Protein 7DMS (pdb70)

Radius of gyration: 12.94 Å; Cα contacts (8 Å, |Δi|>4): 69; chains: 1; bounding box: 31×24×33 Å

Secondary structure (DSSP, 8-state):
--TTT--HHHHHHHHHHHHHHTGGGTTTT--HHHHHHHHHH--HHHHHHTT-PPPGGG---SHHHHHHHHS-TT-TTT--HHHHHHHHH-

Nearest PDB structures (foldseek):
  7dms-assembly1_A  TM=1.011E+00  e=1.601E-13  Yersinia pseudotuberculosis IP 32953
  4fsc-assembly2_B  TM=4.027E-01  e=8.922E+00  Bacillus thuringiensis Bt407

Foldseek 3Di:
DLVVVLVVLVVLLVLLVVCVVVVVVFVVFDDPVVSVLLNVLSVLVVCVVVVNQDPLVPLDPVLLVCCVVTPDPPDPSSCSCVSSVSSSVD

Sequence (90 aa):
SKTDNNAKKIKLAIDGINQAIDNFNEVQTFTTINQLNHFKEKLNCEHLIQLNNIPDKSHRNLGISRIIIDQWPFDSELGCIINAESEYKSL

Solvent-accessible surface area: 5844 Å² total

Structure (mmCIF, N/CA/C/O backbone):
data_7DMS
#
_entry.id   7DMS
#
_cell.length_a   29.904
_cell.length_b   47.465
_cell.leng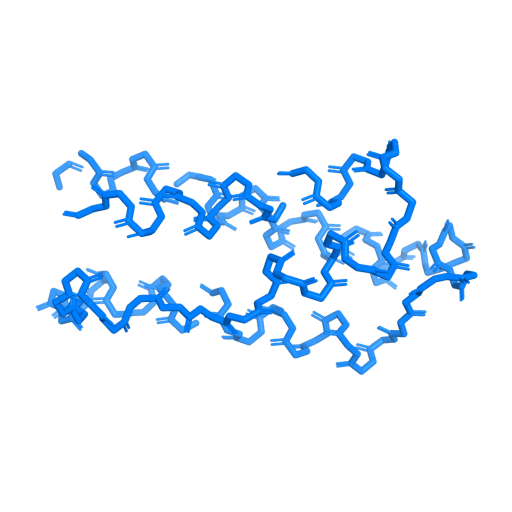th_c   67.638
_cell.angle_alpha   90.000
_cell.angle_beta   90.000
_cell.angle_gamma   90.000
#
_symmetry.space_group_name_H-M   'P 21 21 21'
#
loop_
_entity.id
_entity.type
_entity.pdbx_description
1 polymer 'Fe(II)-binding effector'
2 water water
#
loop_
_atom_site.group_PDB
_atom_site.id
_atom_site.type_symbol
_atom_site.label_atom_id
_atom_site.label_alt_id
_atom_site.label_comp_id
_atom_site.label_asym_id
_atom_site.label_entity_id
_atom_site.label_seq_id
_atom_site.pdbx_PDB_ins_code
_atom_site.Cartn_x
_atom_site.Cartn_y
_atom_site.Cartn_z
_atom_site.occupancy
_atom_site.B_iso_or_equiv
_atom_site.auth_seq_id
_atom_site.auth_comp_id
_atom_site.auth_asym_id
_atom_site.auth_atom_id
_atom_site.pdbx_PDB_model_num
ATOM 1 N N . SER A 1 1 ? 3.690 -4.561 29.251 1.00 14.00 0 SER A N 1
ATOM 2 C CA . SER A 1 1 ? 4.164 -3.229 28.902 1.00 12.75 0 SER A CA 1
ATOM 3 C C . SER A 1 1 ? 5.612 -2.999 29.329 1.00 11.39 0 SER A C 1
ATOM 4 O O . SER A 1 1 ? 6.175 -3.792 30.072 1.00 14.71 0 SER A O 1
ATOM 15 N N . LYS A 1 3 ? 6.606 -0.773 31.408 1.00 9.25 2 LYS A N 1
ATOM 16 C CA . LYS A 1 3 ? 6.637 -0.597 32.858 1.00 12.23 2 LYS A CA 1
ATOM 17 C C . LYS A 1 3 ? 6.567 -1.936 33.587 1.00 8.30 2 LYS A C 1
ATOM 18 O O . LYS A 1 3 ? 7.322 -2.161 34.538 1.00 10.87 2 LYS A O 1
ATOM 24 N N . THR A 1 4 ? 5.674 -2.838 33.163 1.00 10.96 3 THR A N 1
ATOM 25 C CA . THR A 1 4 ? 5.579 -4.128 33.847 1.00 9.32 3 THR A CA 1
ATOM 26 C C . THR A 1 4 ? 6.783 -5.001 33.544 1.00 8.51 3 THR A C 1
ATOM 27 O O . THR A 1 4 ? 7.148 -5.852 34.363 1.00 12.24 3 THR A O 1
ATOM 31 N N . ASP A 1 5 ? 7.419 -4.805 32.387 1.00 10.13 4 ASP A N 1
ATOM 32 C CA . ASP A 1 5 ? 8.657 -5.527 32.107 1.00 12.14 4 ASP A CA 1
ATOM 33 C C . ASP A 1 5 ? 9.764 -5.102 33.063 1.00 15.07 4 ASP A C 1
ATOM 34 O O . ASP A 1 5 ? 10.509 -5.945 33.578 1.00 8.11 4 ASP A O 1
ATOM 39 N N . ASN A 1 6 ? 9.890 -3.800 33.318 1.00 12.87 5 ASN A N 1
ATOM 40 C CA A ASN A 1 6 ? 10.906 -3.352 34.262 0.55 11.81 5 ASN A CA 1
ATOM 41 C CA B ASN A 1 6 ? 10.899 -3.341 34.266 0.45 11.79 5 ASN A CA 1
ATOM 42 C C . ASN A 1 6 ? 10.630 -3.879 35.667 1.00 10.99 5 ASN A C 1
ATOM 43 O O . ASN A 1 6 ? 11.569 -4.174 36.412 1.00 8.70 5 ASN A O 1
ATOM 52 N N . ALA A 1 7 ? 9.359 -4.019 36.038 1.00 3.68 6 ALA A N 1
ATOM 53 C CA . ALA A 1 7 ? 9.027 -4.550 37.354 1.00 5.25 6 ALA A CA 1
ATOM 54 C C . ALA A 1 7 ? 9.395 -6.023 37.454 1.00 3.38 6 ALA A C 1
ATOM 55 O O . ALA A 1 7 ? 10.021 -6.445 38.432 1.00 4.92 6 ALA A O 1
ATOM 65 N N . LYS A 1 9 ? 11.656 -7.648 35.823 1.00 1.72 8 LYS A N 1
ATOM 66 C CA . LYS A 1 9 ? 13.108 -7.788 35.890 1.00 5.43 8 LYS A CA 1
ATOM 67 C C . LYS A 1 9 ? 13.612 -7.552 37.304 1.00 3.54 8 LYS A C 1
ATOM 68 O O . LYS A 1 9 ? 14.415 -8.331 37.833 1.00 1.23 8 LYS A O 1
ATOM 74 N N . LYS A 1 10 ? 13.156 -6.466 37.926 1.00 6.05 9 LYS A N 1
ATOM 75 C CA . LYS A 1 10 ? 13.571 -6.151 39.287 1.00 5.37 9 LYS A CA 1
ATOM 76 C C . LYS A 1 10 ? 13.078 -7.199 40.284 1.00 0.97 9 LYS A C 1
ATOM 77 O O . LYS A 1 10 ? 13.765 -7.502 41.261 1.00 1.59 9 LYS A O 1
ATOM 83 N N . ILE A 1 11 ? 11.879 -7.724 40.092 1.00 1.05 10 ILE A N 1
ATOM 84 C CA . ILE A 1 11 ? 11.386 -8.739 41.021 1.00 1.02 10 ILE A CA 1
ATOM 85 C C . ILE A 1 11 ? 12.200 -10.024 40.902 1.00 2.95 10 ILE A C 1
ATOM 86 O O . ILE A 1 11 ? 12.542 -10.643 41.914 1.00 2.92 10 ILE A O 1
ATOM 91 N N . LYS A 1 12 ? 12.544 -10.439 39.681 1.00 4.84 11 LYS A N 1
ATOM 92 C CA . LYS A 1 12 ? 13.371 -11.643 39.526 1.00 5.17 11 LYS A CA 1
ATOM 93 C C . LYS A 1 12 ? 14.762 -11.443 40.103 1.00 7.56 11 LYS A C 1
ATOM 94 O O . LYS A 1 12 ? 15.342 -12.373 40.671 1.00 2.99 11 LYS A O 1
ATOM 100 N N . LEU A 1 13 ? 15.324 -10.246 39.948 1.00 1.08 12 LEU A N 1
ATOM 101 C CA . LEU A 1 13 ? 16.585 -9.914 40.602 1.00 0.99 12 LEU A CA 1
ATOM 102 C C . LEU A 1 13 ? 16.494 -10.102 42.112 1.00 7.99 12 LEU A C 1
ATOM 103 O O . LEU A 1 13 ? 17.380 -10.703 42.729 1.00 2.72 12 LEU A O 1
ATOM 108 N N . ALA A 1 14 ? 15.428 -9.584 42.721 1.00 2.26 13 ALA A N 1
ATOM 109 C CA . ALA A 1 14 ? 15.231 -9.702 44.161 1.00 0.72 13 ALA A CA 1
ATOM 110 C C . ALA A 1 14 ? 15.070 -11.157 44.598 1.00 0.78 13 ALA A C 1
ATOM 111 O O . ALA A 1 14 ? 15.698 -11.594 45.571 1.00 1.97 13 ALA A O 1
ATOM 113 N N . ILE A 1 15 ? 14.217 -11.920 43.911 1.00 3.85 14 ILE A N 1
ATOM 114 C CA . ILE A 1 15 ? 14.057 -13.333 44.272 1.00 0.96 14 ILE A CA 1
ATOM 115 C C . ILE A 1 15 ? 15.382 -14.082 44.125 1.00 2.09 14 ILE A C 1
ATOM 116 O O . ILE A 1 15 ? 15.749 -14.888 44.986 1.00 3.63 14 ILE A O 1
ATOM 121 N N . ASP A 1 16 ? 16.112 -13.850 43.027 1.00 1.06 15 ASP A N 1
ATOM 122 C CA . ASP A 1 16 ? 17.429 -14.475 42.874 1.00 1.14 15 ASP A CA 1
ATOM 123 C C . ASP A 1 16 ? 18.358 -14.122 44.043 1.00 1.08 15 ASP A C 1
ATOM 124 O O . ASP A 1 16 ? 19.110 -14.976 44.536 1.00 1.87 15 ASP A O 1
ATOM 129 N N . GLY A 1 17 ? 18.317 -12.875 44.507 1.00 3.37 16 GLY A N 1
ATOM 130 C CA . GLY A 1 17 ? 19.145 -12.497 45.645 1.00 3.79 16 GLY A CA 1
ATOM 131 C C . GLY A 1 17 ? 18.737 -13.185 46.935 1.00 1.01 16 GLY A C 1
ATOM 132 O O . GLY A 1 17 ? 19.590 -13.578 47.736 1.00 1.86 16 GLY A O 1
ATOM 133 N N . ILE A 1 18 ? 17.430 -13.326 47.164 1.00 2.85 17 ILE A N 1
ATOM 134 C CA . ILE A 1 18 ? 16.945 -14.062 48.330 1.00 1.36 17 ILE A CA 1
ATOM 135 C C . ILE A 1 18 ? 17.399 -15.514 48.257 1.00 1.05 17 ILE A C 1
ATOM 136 O O . ILE A 1 18 ? 17.846 -16.095 49.251 1.00 3.15 17 ILE A O 1
ATOM 141 N N . ASN A 1 19 ? 17.291 -16.115 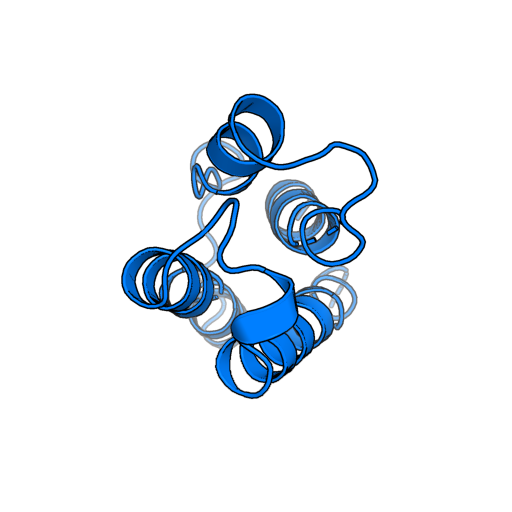47.073 1.00 1.12 18 ASN A N 1
ATOM 142 C CA . ASN A 1 19 ? 17.757 -17.484 46.875 1.00 2.34 18 ASN A CA 1
ATOM 143 C C . ASN A 1 19 ? 19.239 -17.610 47.198 1.00 2.75 18 ASN A C 1
ATOM 144 O O . ASN A 1 19 ? 19.674 -18.601 47.798 1.00 7.28 18 ASN A O 1
ATOM 149 N N . GLN A 1 20 ? 20.034 -16.617 46.800 1.00 4.19 19 GLN A N 1
ATOM 150 C CA . GLN A 1 20 ? 21.457 -16.656 47.106 1.00 2.14 19 GLN A CA 1
ATOM 151 C C . GLN A 1 20 ? 21.699 -16.524 48.599 1.00 5.39 19 GLN A C 1
ATOM 152 O O . GLN A 1 20 ? 22.649 -17.114 49.137 1.00 4.34 19 GLN A O 1
ATOM 158 N N . ALA A 1 21 ? 20.843 -15.766 49.289 1.00 2.13 20 ALA A N 1
ATOM 159 C CA . ALA A 1 21 ? 20.974 -15.627 50.733 1.00 2.94 20 ALA A CA 1
ATOM 160 C C . ALA A 1 21 ? 20.550 -16.905 51.456 1.00 3.52 20 ALA A C 1
ATOM 161 O O . ALA A 1 21 ? 21.189 -17.306 52.434 1.00 8.51 20 ALA A O 1
ATOM 163 N N . ILE A 1 22 ? 19.466 -17.546 51.010 1.00 1.29 21 ILE A N 1
ATOM 164 C CA . ILE A 1 22 ? 19.070 -18.834 51.584 1.00 1.41 21 ILE A CA 1
ATOM 165 C C . ILE A 1 22 ? 20.185 -19.860 51.416 1.00 16.98 21 ILE A C 1
ATOM 166 O O . ILE A 1 22 ? 20.446 -20.675 52.313 1.00 12.16 21 ILE A O 1
ATOM 171 N N . ASP A 1 23 ? 20.847 -19.852 50.261 1.00 9.84 22 ASP A N 1
ATOM 172 C CA . ASP A 1 23 ? 21.912 -20.815 50.011 1.00 13.59 22 ASP A CA 1
ATOM 173 C C . ASP A 1 23 ? 23.211 -20.425 5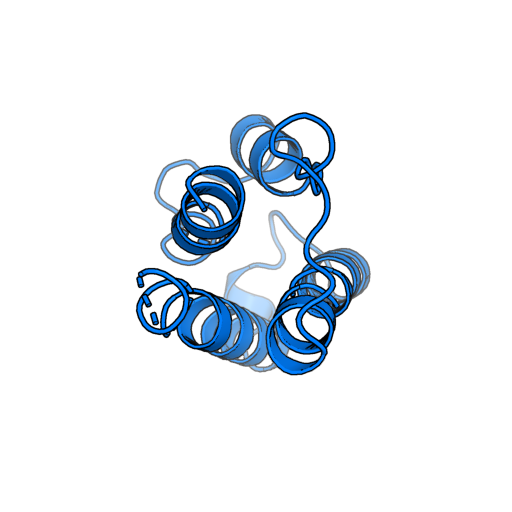0.704 1.00 17.75 22 ASP A C 1
ATOM 174 O O . ASP A 1 23 ? 24.043 -21.295 50.970 1.00 21.45 22 ASP A O 1
ATOM 179 N N . ASN A 1 24 ? 23.395 -19.148 51.021 1.00 11.53 23 ASN A N 1
ATOM 180 C CA . ASN A 1 24 ? 24.556 -18.719 51.783 1.00 8.75 23 ASN A CA 1
ATOM 181 C C . ASN A 1 24 ? 24.108 -18.074 53.087 1.00 12.50 23 ASN A C 1
ATOM 182 O O . ASN A 1 24 ? 24.456 -16.926 53.365 1.00 13.20 23 ASN A O 1
ATOM 187 N N . PHE A 1 25 ? 23.348 -18.804 53.903 1.00 6.10 24 PHE A N 1
ATOM 188 C CA . PHE A 1 25 ? 22.663 -18.165 55.025 1.00 1.66 24 PHE A CA 1
ATOM 189 C C . PHE A 1 25 ? 23.643 -17.638 56.067 1.00 9.00 24 PHE A C 1
ATOM 190 O O . PHE A 1 25 ? 23.329 -16.687 56.794 1.00 9.03 24 PHE A O 1
ATOM 198 N N . ASN A 1 26 ? 24.836 -18.230 56.148 1.00 10.30 25 ASN A N 1
ATOM 199 C CA . ASN A 1 26 ? 25.862 -17.716 57.050 1.00 16.50 25 ASN A CA 1
ATOM 200 C C . ASN A 1 26 ? 26.097 -16.224 56.850 1.00 18.08 25 ASN A C 1
ATOM 201 O O . ASN A 1 26 ? 26.375 -15.502 57.814 1.00 14.94 25 ASN A O 1
ATOM 206 N N . GLU A 1 27 ? 25.950 -15.743 55.614 1.00 15.86 26 GLU A N 1
ATOM 207 C CA . GLU A 1 27 ? 26.242 -14.352 55.289 1.00 17.64 26 GLU A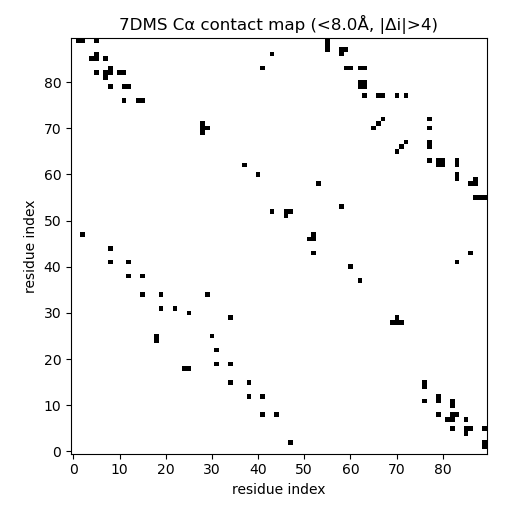 CA 1
ATOM 208 C C . GLU A 1 27 ? 25.241 -13.385 55.916 1.00 20.23 26 GLU A C 1
ATOM 209 O O . GLU A 1 27 ? 25.565 -12.209 56.103 1.00 16.00 26 GLU A O 1
ATOM 215 N N . VAL A 1 28 ? 24.028 -13.842 56.241 1.00 4.63 27 VAL A N 1
ATOM 216 C CA . VAL A 1 28 ? 22.962 -12.901 56.588 1.00 6.45 27 VAL A CA 1
ATOM 217 C C . VAL A 1 28 ? 22.297 -13.255 57.909 1.00 9.10 27 VAL A C 1
ATOM 218 O O . VAL A 1 28 ? 21.330 -12.607 58.313 1.00 4.29 27 VAL A O 1
ATOM 222 N N . GLN A 1 29 ? 22.809 -14.267 58.608 1.00 11.47 28 GLN A N 1
ATOM 223 C CA . GLN A 1 29 ? 22.089 -14.755 59.779 1.00 7.37 28 GLN A CA 1
ATOM 224 C C . GLN A 1 29 ? 22.020 -13.736 60.904 1.00 10.69 28 GLN A C 1
ATOM 225 O O . GLN A 1 29 ? 21.143 -13.851 61.766 1.00 11.10 28 GLN A O 1
ATOM 231 N N . THR A 1 30 ? 22.907 -12.740 60.924 1.00 12.18 29 THR A N 1
ATOM 232 C CA . THR A 1 30 ? 22.843 -11.773 62.013 1.00 14.30 29 THR A CA 1
ATOM 233 C C . THR A 1 30 ? 21.650 -10.828 61.905 1.00 22.18 29 THR A C 1
ATOM 234 O O . THR A 1 30 ? 21.353 -10.134 62.881 1.00 22.60 29 THR A O 1
ATOM 238 N N . PHE A 1 31 ? 20.946 -10.778 60.771 1.00 12.67 30 PHE A N 1
ATOM 239 C CA . PHE A 1 31 ? 19.834 -9.840 60.677 1.00 7.65 30 PHE A CA 1
ATOM 240 C C . PHE A 1 31 ? 18.549 -10.398 60.074 1.00 9.76 30 PHE A C 1
ATOM 241 O O . PHE A 1 31 ? 17.528 -9.708 60.126 1.00 13.40 30 PHE A O 1
ATOM 249 N N . THR A 1 32 ? 18.544 -11.612 59.533 1.00 11.03 31 THR A N 1
ATOM 250 C CA . THR A 1 32 ? 17.313 -12.183 59.003 1.00 5.90 31 THR A CA 1
ATOM 251 C C . THR A 1 32 ? 17.286 -13.677 59.309 1.00 8.76 31 THR A C 1
ATOM 252 O O . THR A 1 32 ? 18.186 -14.231 59.953 1.00 5.41 31 THR A O 1
ATOM 256 N N . THR A 1 33 ? 16.205 -14.321 58.898 1.00 10.44 32 THR A N 1
ATOM 257 C CA . THR A 1 33 ? 15.987 -15.732 59.168 1.00 10.94 32 THR A CA 1
ATOM 258 C C . THR A 1 33 ? 15.474 -16.367 57.892 1.00 8.74 32 THR A C 1
ATOM 259 O O . THR A 1 33 ? 15.001 -15.675 56.987 1.00 4.10 32 THR A O 1
ATOM 263 N N . ILE A 1 34 ? 15.577 -17.695 57.814 1.00 6.77 33 ILE A N 1
ATOM 264 C CA . ILE A 1 34 ? 15.036 -18.392 56.649 1.00 6.03 33 ILE A CA 1
ATOM 265 C C . ILE A 1 34 ? 13.534 -18.156 56.545 1.00 8.64 33 ILE A C 1
ATOM 266 O O . ILE A 1 34 ? 12.982 -18.004 55.444 1.00 7.36 33 ILE A O 1
ATOM 271 N N . ASN A 1 35 ? 12.850 -18.122 57.689 1.00 3.57 34 ASN A N 1
ATOM 272 C CA . ASN A 1 35 ? 11.412 -17.892 57.682 1.00 8.62 34 ASN A CA 1
ATOM 273 C C . ASN A 1 35 ? 11.071 -16.519 57.119 1.00 6.78 34 ASN A C 1
ATOM 274 O O . ASN A 1 35 ? 10.118 -16.382 56.349 1.00 6.18 34 ASN A O 1
ATOM 279 N N . GLN A 1 36 ? 11.844 -15.490 57.480 1.00 2.67 35 GLN A N 1
ATOM 280 C CA . GLN A 1 36 ? 11.571 -14.161 56.936 1.00 1.17 35 GLN A CA 1
ATOM 281 C C . GLN A 1 36 ? 11.884 -14.106 55.444 1.00 2.58 35 GLN A C 1
ATOM 282 O O . GLN A 1 36 ? 11.091 -13.580 54.655 1.00 3.70 35 GLN A O 1
ATOM 288 N N . LEU A 1 37 ? 13.046 -14.637 55.041 1.00 7.31 36 LEU A N 1
ATOM 289 C CA . LEU A 1 37 ? 13.408 -14.651 53.626 1.00 1.09 36 LEU A CA 1
ATOM 290 C C . LEU A 1 37 ? 12.326 -15.323 52.788 1.00 3.03 36 LEU A C 1
ATOM 291 O O . LEU A 1 37 ? 11.992 -14.846 51.698 1.00 2.58 36 LEU A O 1
ATOM 296 N N . ASN A 1 38 ? 11.773 -16.439 53.270 1.00 4.08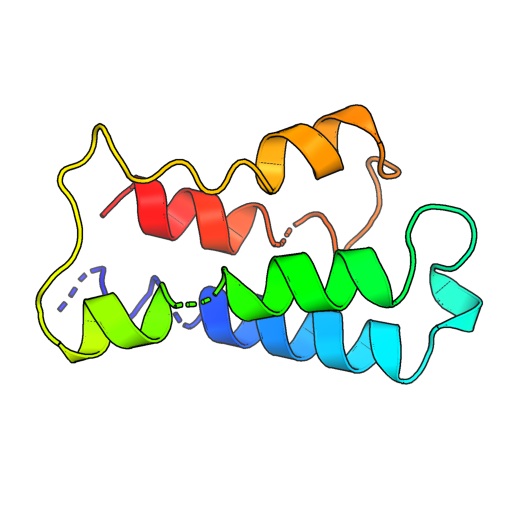 37 ASN A N 1
ATOM 297 C CA . ASN A 1 38 ? 10.723 -17.131 52.528 1.00 11.06 37 ASN A CA 1
ATOM 298 C C . ASN A 1 38 ? 9.423 -16.344 52.525 1.00 3.05 37 ASN A C 1
ATOM 299 O O . ASN A 1 38 ? 8.654 -16.436 51.563 1.00 5.75 37 ASN A O 1
ATOM 304 N N . HIS A 1 39 ? 9.140 -15.618 53.609 1.00 4.96 38 HIS A N 1
ATOM 305 C CA . HIS A 1 39 ? 8.018 -14.689 53.624 1.00 3.70 38 HIS A CA 1
ATOM 306 C C . HIS A 1 39 ? 8.167 -13.657 52.518 1.00 1.47 38 HIS A C 1
ATOM 307 O O . HIS A 1 39 ? 7.218 -13.385 51.768 1.00 5.26 38 HIS A O 1
ATOM 314 N N . PHE A 1 40 ? 9.349 -13.041 52.432 1.00 0.76 39 PHE A N 1
ATOM 315 C CA . PHE A 1 40 ? 9.582 -12.016 51.414 1.00 1.46 39 PHE A CA 1
ATOM 316 C C . PHE A 1 40 ? 9.435 -12.606 50.025 1.00 2.25 39 PHE A C 1
ATOM 317 O O . PHE A 1 40 ? 8.786 -12.017 49.154 1.00 5.84 39 PHE A O 1
ATOM 325 N N . LYS A 1 41 ? 10.058 -13.772 49.799 1.00 1.70 40 LYS A N 1
ATOM 326 C CA . LYS A 1 41 ? 9.989 -14.430 48.501 1.00 0.95 40 LYS A CA 1
ATOM 327 C C . LYS A 1 41 ? 8.546 -14.717 48.093 1.00 5.27 40 LYS A C 1
ATOM 328 O O . LYS A 1 41 ? 8.154 -14.458 46.950 1.00 11.77 40 LYS A O 1
ATOM 334 N N . GLU A 1 42 ? 7.746 -15.279 49.009 1.00 4.47 41 GLU A N 1
ATOM 335 C CA . GLU A 1 42 ? 6.331 -15.525 48.723 1.00 7.86 41 GLU A CA 1
ATOM 336 C C . GLU A 1 42 ? 5.630 -14.264 48.239 1.00 4.83 41 GLU A C 1
ATOM 337 O O . GLU A 1 42 ? 4.874 -14.287 47.258 1.00 3.18 41 GLU A O 1
ATOM 343 N N . LYS A 1 43 ? 5.856 -13.151 48.923 1.00 2.39 42 LYS A N 1
ATOM 344 C CA . LYS A 1 43 ? 5.173 -11.923 48.526 1.00 8.29 42 LYS A CA 1
ATOM 345 C C . LYS A 1 43 ? 5.630 -11.444 47.153 1.00 8.37 42 LYS A C 1
ATOM 346 O O . LYS A 1 43 ? 4.804 -11.009 46.339 1.00 8.72 42 LYS A O 1
ATOM 352 N N . LEU A 1 44 ? 6.935 -11.512 46.871 1.00 1.27 43 LEU A N 1
ATOM 353 C CA . LEU A 1 44 ? 7.421 -11.093 45.556 1.00 2.09 43 LEU A CA 1
ATOM 354 C C . LEU A 1 44 ? 6.891 -12.004 44.462 1.00 2.23 43 LEU A C 1
ATOM 355 O O . LEU A 1 44 ? 6.642 -11.565 43.334 1.00 3.73 43 LEU A O 1
ATOM 368 N N . ASN A 1 46 ? 4.088 -13.565 44.534 1.00 3.76 45 ASN A N 1
ATOM 369 C CA . ASN A 1 46 ? 2.692 -13.219 44.309 1.00 3.64 45 ASN A CA 1
ATOM 370 C C . ASN A 1 46 ? 2.554 -11.970 43.446 1.00 7.12 45 ASN A C 1
ATOM 371 O O . ASN A 1 46 ? 1.610 -11.872 42.655 1.00 6.13 45 ASN A O 1
ATOM 376 N N . CYS A 1 47 ? 3.485 -11.013 43.578 1.00 3.95 46 CYS A N 1
ATOM 377 C CA . CYS A 1 47 ? 3.515 -9.856 42.686 1.00 3.86 46 CYS A CA 1
ATOM 378 C C . CYS A 1 47 ? 3.691 -10.283 41.232 1.00 9.44 46 CYS A C 1
ATOM 379 O O . CYS A 1 47 ? 2.995 -9.785 40.339 1.00 8.05 46 CYS A O 1
ATOM 382 N N . GLU A 1 48 ? 4.643 -11.185 40.974 1.00 1.51 47 GLU A N 1
ATOM 383 C CA . GLU A 1 48 ? 4.829 -11.724 39.626 1.00 3.74 47 GLU A CA 1
ATOM 384 C C . GLU A 1 48 ? 3.537 -12.315 39.090 1.00 1.83 47 GLU A C 1
ATOM 385 O O . GLU A 1 48 ? 3.138 -12.060 37.947 1.00 9.77 47 GLU A O 1
ATOM 391 N N . HIS A 1 49 ? 2.868 -13.120 39.910 1.00 5.29 48 HIS A N 1
ATOM 392 C CA . HIS A 1 49 ? 1.655 -13.787 39.450 1.00 10.89 48 HIS A CA 1
ATOM 393 C C . HIS A 1 49 ? 0.546 -12.788 39.120 1.00 11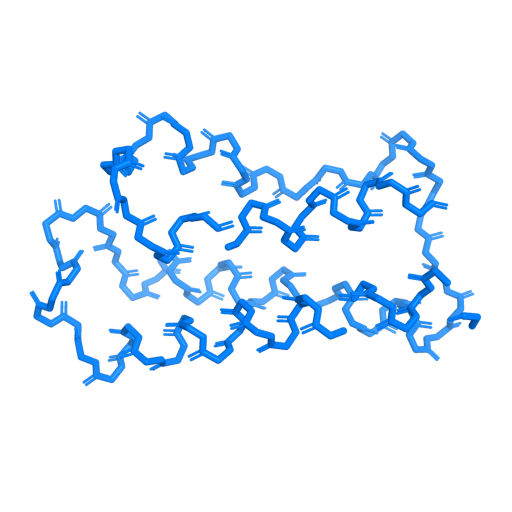.12 48 HIS A C 1
ATOM 394 O O . HIS A 1 49 ? -0.141 -12.934 38.103 1.00 8.78 48 HIS A O 1
ATOM 401 N N . LEU A 1 50 ? 0.353 -11.765 39.955 1.00 3.50 49 LEU A N 1
ATOM 402 C CA . LEU A 1 50 ? -0.699 -10.786 39.649 1.00 2.07 49 LEU A CA 1
ATOM 403 C C . LEU A 1 50 ? -0.399 -9.991 38.383 1.00 3.85 49 LEU A C 1
ATOM 404 O O . LEU A 1 50 ? -1.327 -9.642 37.643 1.00 4.68 49 LEU A O 1
ATOM 409 N N . ILE A 1 51 ? 0.875 -9.687 38.118 1.00 10.41 50 ILE A N 1
ATOM 410 C CA . ILE A 1 51 ? 1.247 -9.045 36.859 1.00 6.82 50 ILE A CA 1
ATOM 411 C C . ILE A 1 51 ? 0.974 -9.969 35.683 1.00 13.00 50 ILE A C 1
ATOM 412 O O . ILE A 1 51 ? 0.468 -9.536 34.641 1.00 7.77 50 ILE A O 1
ATOM 417 N N . GLN A 1 52 ? 1.310 -11.255 35.825 1.00 3.14 51 GLN A N 1
ATOM 418 C CA . GLN A 1 52 ? 1.083 -12.199 34.738 1.00 2.55 51 GLN A CA 1
ATOM 419 C C . GLN A 1 52 ? -0.397 -12.422 34.470 1.00 4.49 51 GLN A C 1
ATOM 420 O O . GLN A 1 52 ? -0.765 -12.795 33.347 1.00 6.55 51 GLN A O 1
ATOM 426 N N . LEU A 1 53 ? -1.248 -12.193 35.464 1.00 6.09 52 LEU A N 1
ATOM 427 C CA . LEU A 1 53 ? -2.687 -12.348 35.327 1.00 10.95 52 LEU A CA 1
ATOM 428 C C . LEU A 1 53 ? -3.385 -11.063 34.930 1.00 17.69 52 LEU A C 1
ATOM 429 O O . LEU A 1 53 ? -4.613 -11.059 34.808 1.00 13.61 52 LEU A O 1
ATOM 434 N N . ASN A 1 54 ? -2.636 -9.980 34.752 1.00 8.92 53 ASN A N 1
ATOM 435 C CA . ASN A 1 54 ? -3.206 -8.653 34.540 1.00 20.30 53 ASN A CA 1
ATOM 436 C C . ASN A 1 54 ? -4.231 -8.337 35.621 1.00 20.20 53 ASN A C 1
ATOM 437 O O . ASN A 1 54 ? -5.377 -7.978 35.349 1.00 21.25 53 ASN A O 1
ATOM 442 N N . ASN A 1 55 ? -3.818 -8.502 36.870 1.00 11.71 54 ASN A N 1
ATOM 443 C CA . ASN A 1 55 ? -4.714 -8.281 37.996 1.00 11.42 54 ASN A CA 1
ATOM 444 C C . ASN A 1 55 ? -3.957 -7.605 39.127 1.00 4.97 54 AS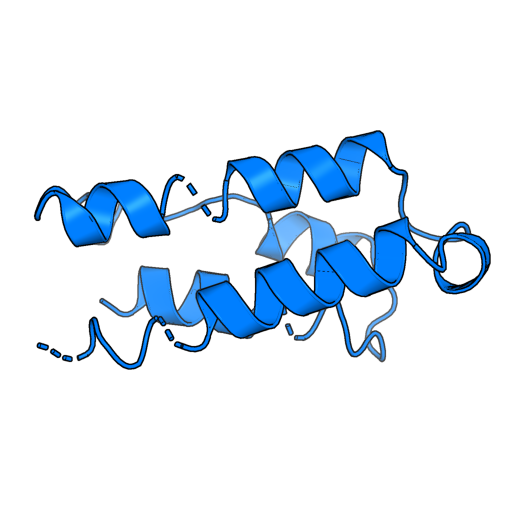N A C 1
ATOM 445 O O . ASN A 1 55 ? -4.015 -8.011 40.288 1.00 7.61 54 ASN A O 1
ATOM 450 N N . ILE A 1 56 ? -3.255 -6.532 38.787 1.00 8.97 55 ILE A N 1
ATOM 451 C CA . ILE A 1 56 ? -2.464 -5.780 39.750 1.00 15.22 55 ILE A CA 1
ATOM 452 C C . ILE A 1 56 ? -3.428 -4.929 40.568 1.00 18.26 55 ILE A C 1
ATOM 453 O O . ILE A 1 56 ? -4.380 -4.371 40.005 1.00 22.97 55 ILE A O 1
ATOM 458 N N . PRO A 1 57 ? -3.244 -4.815 41.880 1.00 9.93 56 PRO A N 1
ATOM 459 C CA . PRO A 1 57 ? -4.102 -3.930 42.676 1.00 17.79 56 PRO A CA 1
ATOM 460 C C . PRO A 1 57 ? -3.894 -2.468 42.302 1.00 18.38 56 PRO A C 1
ATOM 461 O O . PRO A 1 57 ? -2.935 -2.097 41.626 1.00 11.87 56 PRO A O 1
ATOM 465 N N . ASP A 1 58 ? -4.826 -1.625 42.744 1.00 18.76 57 ASP A N 1
ATOM 466 C CA . ASP A 1 58 ? -4.667 -0.203 42.484 1.00 19.79 57 ASP A CA 1
ATOM 467 C C . ASP A 1 58 ? -3.474 0.334 43.272 1.00 13.47 57 ASP A C 1
ATOM 468 O O . ASP A 1 58 ? -2.916 -0.335 44.149 1.00 12.50 57 ASP A O 1
ATOM 473 N N . LYS A 1 59 ? -3.068 1.559 42.935 1.00 12.50 58 LYS A N 1
ATOM 474 C CA . LYS A 1 59 ? -1.839 2.099 43.503 1.00 12.12 58 LYS A CA 1
ATOM 475 C C . LYS A 1 59 ? -1.883 2.208 45.019 1.00 11.04 58 LYS A C 1
ATOM 476 O O . LYS A 1 59 ? -0.825 2.274 45.650 1.00 14.99 58 LYS A O 1
ATOM 482 N N . SER A 1 60 ? -3.066 2.227 45.628 1.00 9.89 59 SER A N 1
ATOM 483 C CA . SER A 1 60 ? -3.141 2.339 47.078 1.00 9.64 59 SER A CA 1
ATOM 484 C C . SER A 1 60 ? -3.036 1.011 47.808 1.00 16.15 59 SER A C 1
ATOM 485 O O . SER A 1 60 ? -2.973 1.013 49.040 1.00 22.94 59 SER A O 1
ATOM 488 N N . HIS A 1 61 ? -2.997 -0.119 47.108 1.00 13.27 60 HIS A N 1
ATOM 489 C CA . HIS A 1 61 ? -2.937 -1.395 47.812 1.00 13.30 60 HIS A CA 1
ATOM 490 C C . HIS A 1 61 ? -1.763 -2.236 47.327 1.00 10.54 60 HIS A C 1
ATOM 491 O O . HIS A 1 61 ? -1.863 -3.458 47.191 1.00 21.88 60 HIS A O 1
ATOM 498 N N . ARG A 1 62 ? -0.626 -1.589 47.092 1.00 14.48 61 ARG A N 1
ATOM 499 C CA . ARG A 1 62 ? 0.597 -2.244 46.655 1.00 7.66 61 ARG A CA 1
ATOM 500 C C . ARG A 1 62 ? 1.625 -2.377 47.764 1.00 15.81 61 ARG A C 1
ATOM 501 O O . ARG A 1 62 ? 2.786 -2.691 47.485 1.00 19.61 61 ARG A O 1
ATOM 509 N N . ASN A 1 63 ? 1.253 -2.117 49.005 1.00 16.96 62 ASN A N 1
ATOM 510 C CA . ASN A 1 63 ? 2.229 -2.235 50.075 1.00 15.03 62 ASN A CA 1
ATOM 511 C C . ASN A 1 63 ? 2.410 -3.701 50.440 1.00 20.25 62 ASN A C 1
ATOM 512 O O . ASN A 1 63 ? 1.457 -4.375 50.846 1.00 24.69 62 ASN A O 1
ATOM 517 N N . LEU A 1 64 ? 3.625 -4.202 50.250 1.00 9.82 63 LEU A N 1
ATOM 518 C CA . LEU A 1 64 ? 3.982 -5.527 50.725 1.00 12.45 63 LEU A CA 1
ATOM 519 C C . LEU A 1 64 ? 4.433 -5.513 52.171 1.00 11.48 63 LEU A C 1
ATOM 520 O O . LEU A 1 64 ? 4.475 -6.571 52.810 1.00 10.90 63 LEU A O 1
ATOM 525 N N . GLY A 1 65 ? 4.792 -4.342 52.691 1.00 7.32 64 GLY A N 1
ATOM 526 C CA . GLY A 1 65 ? 5.339 -4.240 54.029 1.00 14.05 64 GLY A CA 1
ATOM 527 C C . GLY A 1 65 ? 6.777 -4.677 54.140 1.00 14.18 64 GLY A C 1
ATOM 528 O O . GLY A 1 65 ? 7.402 -4.451 55.184 1.00 7.69 64 GLY A O 1
ATOM 529 N N . ILE A 1 66 ? 7.338 -5.255 53.079 1.00 10.53 65 ILE A N 1
ATOM 530 C CA . ILE A 1 66 ? 8.700 -5.771 53.126 1.00 5.59 65 ILE A CA 1
ATOM 531 C C . ILE A 1 66 ? 9.700 -4.632 53.265 1.00 2.78 65 ILE A C 1
ATOM 532 O O . ILE A 1 66 ? 10.659 -4.722 54.044 1.00 4.55 65 ILE A O 1
ATOM 537 N N . SER A 1 67 ? 9.514 -3.560 52.489 1.00 0.43 66 SER A N 1
ATOM 538 C CA . SER A 1 67 ? 10.465 -2.444 52.515 1.00 0.42 66 SER A CA 1
ATOM 539 C C . SER A 1 67 ? 10.584 -1.845 53.908 1.00 11.83 66 SER A C 1
ATOM 540 O O . SER A 1 67 ? 11.690 -1.509 54.359 1.00 5.08 66 SER A O 1
ATOM 543 N N . ARG A 1 68 ? 9.453 -1.680 54.596 1.00 8.78 67 ARG A N 1
ATOM 544 C CA . ARG A 1 68 ? 9.477 -1.087 55.929 1.00 6.95 67 ARG A CA 1
ATOM 545 C C . ARG A 1 68 ? 10.262 -1.957 56.907 1.00 1.01 67 ARG A C 1
ATOM 546 O O . ARG A 1 68 ? 11.020 -1.446 57.740 1.00 6.64 67 ARG A O 1
ATOM 554 N N . ILE A 1 69 ? 10.092 -3.273 56.826 1.00 1.81 68 ILE A N 1
ATOM 555 C CA . ILE A 1 69 ? 10.833 -4.161 57.718 1.00 5.54 68 ILE A CA 1
ATOM 556 C C . ILE A 1 69 ? 12.326 -4.062 57.449 1.00 5.98 68 ILE A C 1
ATOM 557 O O . ILE A 1 69 ? 13.141 -3.994 58.378 1.00 2.50 68 ILE A O 1
ATOM 562 N N . ILE A 1 70 ? 12.712 -4.043 56.178 1.00 0.44 69 ILE A N 1
ATOM 563 C CA . ILE A 1 70 ? 14.127 -3.983 55.832 1.00 0.43 69 ILE A CA 1
ATOM 564 C C . ILE A 1 70 ? 14.728 -2.653 56.268 1.00 1.50 69 ILE A C 1
ATOM 565 O O . ILE A 1 70 ? 15.811 -2.606 56.864 1.00 8.52 69 ILE A O 1
ATOM 570 N N . ILE A 1 71 ? 14.039 -1.553 55.974 1.00 2.39 70 ILE A N 1
ATOM 571 C CA . ILE A 1 71 ? 14.515 -0.245 56.417 1.00 4.75 70 ILE A CA 1
ATOM 572 C C . ILE A 1 71 ? 14.705 -0.230 57.929 1.00 6.30 70 ILE A C 1
ATOM 573 O O . ILE A 1 71 ? 15.721 0.255 58.436 1.00 5.46 70 ILE A O 1
ATOM 578 N N . ASP A 1 72 ? 13.762 -0.818 58.665 1.00 6.01 71 ASP A N 1
ATOM 579 C CA . ASP A 1 72 ? 13.790 -0.753 60.123 1.00 9.66 71 ASP A CA 1
ATOM 580 C C . ASP A 1 72 ? 14.747 -1.760 60.747 1.00 13.49 71 ASP A C 1
ATOM 581 O O . ASP A 1 72 ? 15.232 -1.526 61.855 1.00 13.51 71 ASP A O 1
ATOM 586 N N . GLN A 1 73 ? 15.020 -2.887 60.085 1.00 4.46 72 GLN A N 1
ATOM 587 C CA . GLN A 1 73 ? 15.682 -3.998 60.756 1.00 5.33 72 GLN A CA 1
ATOM 588 C C . GLN A 1 73 ? 16.976 -4.470 60.107 1.00 12.21 72 GLN A C 1
ATOM 589 O O . GLN A 1 73 ? 17.744 -5.175 60.765 1.00 7.73 72 GLN A O 1
ATOM 595 N N . TRP A 1 74 ? 17.215 -4.155 58.866 1.00 7.39 73 TRP A N 1
ATOM 596 C CA . TRP A 1 74 ? 18.361 -4.680 58.152 1.00 2.99 73 TRP A CA 1
ATOM 597 C C . TRP A 1 74 ? 19.464 -3.637 58.079 1.00 7.06 73 TRP A C 1
ATOM 598 O O . TRP A 1 74 ? 19.183 -2.440 58.080 1.00 5.05 73 TRP A O 1
ATOM 609 N N . PRO A 1 75 ? 20.722 -4.053 57.971 1.00 10.41 74 PRO A N 1
ATOM 610 C CA . PRO A 1 75 ? 21.809 -3.072 57.824 1.00 12.72 74 PRO A CA 1
ATOM 611 C C . PRO A 1 75 ? 21.628 -2.234 56.567 1.00 15.85 74 PRO A C 1
ATOM 612 O O . PRO A 1 75 ? 21.176 -2.727 55.533 1.00 13.42 74 PRO A O 1
ATOM 616 N N . PHE A 1 76 ? 21.976 -0.944 56.658 1.00 13.20 75 PHE A N 1
ATOM 617 C CA . PHE A 1 76 ? 21.717 -0.068 55.518 1.00 15.86 75 PHE A CA 1
ATOM 618 C C . PHE A 1 76 ? 22.533 -0.471 54.296 1.00 13.89 75 PHE A C 1
ATOM 619 O O . PHE A 1 76 ? 22.075 -0.306 53.158 1.00 20.86 75 PHE A O 1
ATOM 627 N N . ASP A 1 77 ? 23.733 -0.989 54.503 1.00 13.48 76 ASP A N 1
ATOM 628 C CA . ASP A 1 77 ? 24.602 -1.362 53.397 1.00 14.96 76 ASP A CA 1
ATOM 629 C C . ASP A 1 77 ? 24.229 -2.694 52.756 1.00 14.74 76 ASP A C 1
ATOM 630 O O . ASP A 1 77 ? 24.952 -3.148 51.866 1.00 12.79 76 ASP A O 1
ATOM 635 N N . SER A 1 78 ? 23.136 -3.331 53.173 1.00 10.66 77 SER A N 1
ATOM 636 C CA . SER A 1 78 ? 22.827 -4.668 52.677 1.00 14.91 77 SER A CA 1
ATOM 637 C C . SER A 1 78 ? 22.452 -4.581 51.206 1.00 4.68 77 SER A C 1
ATOM 638 O O . SER A 1 78 ? 21.457 -3.946 50.846 1.00 6.66 77 SER A O 1
ATOM 641 N N . GLU A 1 79 ? 23.261 -5.197 50.344 1.00 5.27 78 GLU A N 1
ATOM 642 C CA . GLU A 1 79 ? 22.917 -5.210 48.926 1.00 11.97 78 GLU A CA 1
ATOM 643 C C . GLU A 1 79 ? 21.607 -5.959 48.686 1.00 11.36 78 GLU A C 1
ATOM 644 O O . GLU A 1 79 ? 20.829 -5.590 47.794 1.00 5.32 78 GLU A O 1
ATOM 650 N N . LEU A 1 80 ? 21.311 -6.958 49.519 1.00 10.64 79 LEU A N 1
ATOM 651 C CA . LEU A 1 80 ? 20.055 -7.691 49.382 1.00 10.36 79 LEU A CA 1
ATOM 652 C C . LEU A 1 80 ? 18.862 -6.802 49.702 1.00 6.03 79 LEU A C 1
ATOM 653 O O . LEU A 1 80 ? 17.878 -6.783 48.952 1.00 0.93 79 LEU A O 1
ATOM 658 N N . GLY A 1 81 ? 18.933 -6.044 50.805 1.00 0.51 80 GLY A N 1
ATOM 659 C CA . GLY A 1 81 ? 17.843 -5.138 51.128 1.00 0.66 80 GLY A CA 1
ATOM 660 C C . GLY A 1 81 ? 17.578 -4.134 50.017 1.00 5.68 80 GLY A C 1
ATOM 661 O O . GLY A 1 81 ? 16.431 -3.804 49.733 1.00 3.26 80 GLY A O 1
ATOM 662 N N . CYS A 1 82 ? 18.644 -3.651 49.373 1.00 6.23 81 CYS A N 1
ATOM 663 C CA . CYS A 1 82 ? 18.519 -2.733 48.238 1.00 8.09 81 CYS A CA 1
ATOM 664 C C . CYS A 1 82 ? 17.728 -3.360 47.092 1.00 5.42 81 CYS A C 1
ATOM 665 O O . CYS A 1 82 ? 16.809 -2.749 46.532 1.00 5.50 81 CYS A O 1
ATOM 676 N N . ILE A 1 84 ? 15.644 -5.816 47.118 1.00 2.58 83 ILE A N 1
ATOM 677 C CA . ILE A 1 84 ? 14.246 -6.042 47.462 1.00 1.08 83 ILE A CA 1
ATOM 678 C C . ILE A 1 84 ? 13.468 -4.729 47.447 1.00 5.24 83 ILE A C 1
ATOM 679 O O . ILE A 1 84 ? 12.346 -4.657 46.925 1.00 2.61 83 ILE A O 1
ATOM 684 N N . ILE A 1 85 ? 14.043 -3.678 48.028 1.00 0.39 84 ILE A N 1
ATOM 685 C CA . ILE A 1 85 ? 13.386 -2.366 48.030 1.00 0.71 84 ILE A CA 1
ATOM 686 C C . ILE A 1 85 ? 13.186 -1.859 46.602 1.00 3.24 84 ILE A C 1
ATOM 687 O O . ILE A 1 85 ? 12.148 -1.270 46.268 1.00 4.59 84 ILE A O 1
ATOM 692 N N . ASN A 1 86 ? 14.153 -2.110 45.728 1.00 2.99 85 ASN A N 1
ATOM 693 C CA . ASN A 1 86 ? 13.985 -1.743 44.322 1.00 1.14 85 ASN A CA 1
ATOM 694 C C . ASN A 1 86 ? 12.790 -2.446 43.695 1.00 5.48 85 ASN A C 1
ATOM 695 O O . ASN A 1 86 ? 12.055 -1.844 42.902 1.00 3.63 85 ASN A O 1
ATOM 700 N N . ALA A 1 87 ? 12.587 -3.724 44.027 1.00 0.58 86 ALA A N 1
ATOM 701 C CA . ALA A 1 87 ? 11.475 -4.483 43.465 1.00 0.68 86 ALA A CA 1
ATOM 702 C C . ALA A 1 87 ? 10.131 -4.002 44.010 1.00 6.63 86 ALA A C 1
ATOM 703 O O . ALA A 1 87 ? 9.188 -3.766 43.241 1.00 0.78 86 ALA A O 1
ATOM 705 N N . GLU A 1 88 ? 10.012 -3.864 45.337 1.00 4.10 87 GLU A N 1
ATOM 706 C CA . GLU A 1 88 ? 8.760 -3.377 45.919 1.00 0.59 87 GLU A CA 1
ATOM 707 C C . GLU A 1 88 ? 8.430 -1.967 45.438 1.00 2.33 87 GLU A C 1
ATOM 708 O O . GLU A 1 88 ? 7.263 -1.631 45.212 1.00 6.27 87 GLU A O 1
ATOM 714 N N . SER A 1 89 ? 9.443 -1.132 45.259 1.00 2.27 88 SER A N 1
ATOM 715 C CA . SER A 1 89 ? 9.196 0.237 44.814 1.00 5.15 88 SER A CA 1
ATOM 716 C C . SER A 1 89 ? 8.791 0.290 43.342 1.00 5.50 88 SER A C 1
ATOM 717 O O . SER A 1 89 ? 7.939 1.099 42.949 1.00 4.69 88 SER A O 1
ATOM 720 N N . GLU A 1 90 ? 9.356 -0.587 42.515 1.00 8.11 89 GLU A N 1
ATOM 721 C CA . GLU A 1 90 ? 8.916 -0.632 41.125 1.00 3.79 89 GLU A CA 1
ATOM 722 C C . GLU A 1 90 ? 7.485 -1.129 41.020 1.00 1.47 89 GLU A C 1
ATOM 723 O O . GLU A 1 90 ? 6.691 -0.601 40.235 1.00 8.70 89 GLU A O 1
ATOM 729 N N . TYR A 1 91 ? 7.129 -2.127 41.825 1.00 1.00 90 TYR A N 1
ATOM 730 C CA . TYR A 1 91 ? 5.745 -2.592 41.877 1.00 3.32 90 TYR A CA 1
ATOM 731 C C . TYR A 1 91 ? 4.796 -1.470 42.282 1.00 5.14 90 TYR A C 1
ATOM 732 O O . TYR A 1 91 ? 3.737 -1.282 41.673 1.00 8.69 90 TYR A O 1
ATOM 741 N N . LYS A 1 92 ? 5.171 -0.710 43.308 1.00 0.99 91 LYS A N 1
ATOM 742 C CA . LYS A 1 92 ? 4.366 0.417 43.763 1.00 6.36 91 LYS A CA 1
ATOM 743 C C . LYS A 1 92 ? 4.238 1.488 42.691 1.00 5.74 91 LYS A C 1
ATOM 744 O O . LYS A 1 92 ? 3.192 2.134 42.582 1.00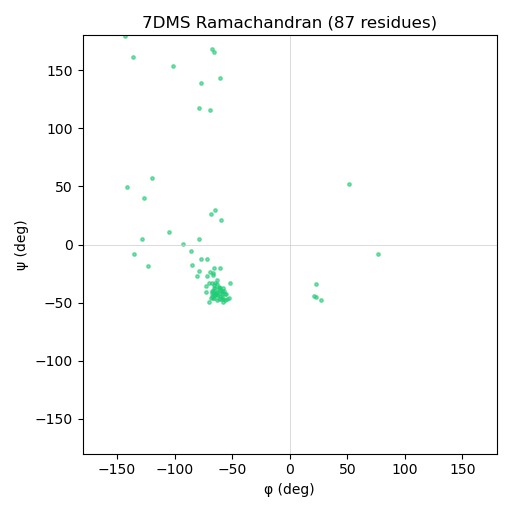 10.96 91 LYS A O 1
ATOM 750 N N . SER A 1 93 ? 5.277 1.681 41.888 1.00 3.36 92 SER A N 1
ATOM 751 C CA . SER A 1 93 ? 5.273 2.725 40.869 1.00 5.53 92 SER A CA 1
ATOM 752 C C . SER A 1 93 ? 4.443 2.359 39.642 1.00 8.98 92 SER A C 1
ATOM 753 O O . SER A 1 93 ? 4.158 3.245 38.827 1.00 6.99 92 SER A O 1
ATOM 756 N N . LEU A 1 94 ? 4.039 1.097 39.493 1.00 7.00 93 LEU A N 1
ATOM 757 C CA . LEU A 1 94 ? 3.169 0.693 38.388 1.00 5.35 93 LEU A CA 1
ATOM 758 C C . LEU A 1 94 ? 1.812 1.397 38.461 1.00 20.43 93 LEU A C 1
ATOM 759 O O . LEU A 1 94 ? 1.157 1.608 37.439 1.00 27.72 93 LEU A O 1
#

B-factor: mean 14.37, std 12.14, range [0.39, 77.81]

Organism: Yersinia pseudotuberculosis serotype I (strain IP32953) (NCBI:txid273123)